Protein AF-A0A7V0LQP1-F1 (afdb_monomer_lite)

Radius of gyration: 12.6 Å; chains: 1; bounding box: 30×29×33 Å

Sequence (104 aa):
MLALDAMGGDHAPRETVA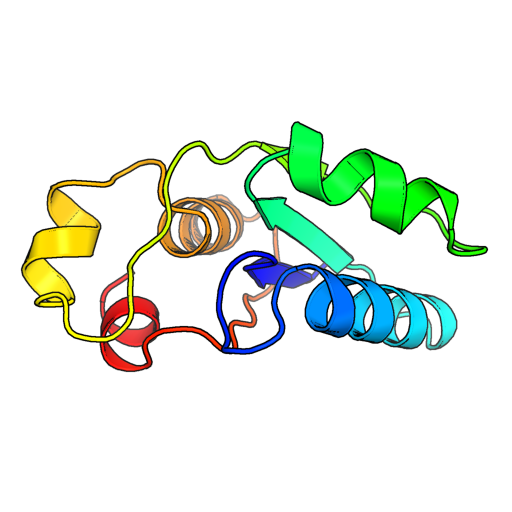GAAEAVRRGIDVVLVGDRRRLEPLCDDVDVDLPIVDAGDVVEMGEDPARSIREKPDASISVAARLVRSGEADGLVSAGSTGAALAA

Secondary structure (DSSP, 8-state):
-EEEESS-STTTTHHHHHHHHHHHHTT--EEEEE-HHHHHHHHTTSSS---EEE--B---TTS-HHHHHHH-TTBHHHHHHHHHHHTS-SEEE-SS-HHHHHH-

Foldseek 3Di:
DEEEACAADPPGNQVVLVVQLVCVVVVHQYEYFEACVRVVVNCVVGPDDHHYDYADAADADPDPQLVCVVVRCRHSLNVSVVCCVVVVHVYYDHNHDPSNNVND

pLDDT: mean 94.73, std 4.54, range [78.88, 98.62]

Structure (mmCIF, N/CA/C/O backbone):
data_AF-A0A7V0LQP1-F1
#
_entry.id   AF-A0A7V0LQP1-F1
#
loop_
_atom_site.group_PDB
_atom_site.id
_atom_site.type_symbol
_atom_site.label_atom_id
_atom_site.label_alt_id
_atom_site.label_comp_id
_atom_site.label_asym_id
_atom_site.label_entity_id
_atom_site.label_seq_id
_atom_site.pdbx_PDB_ins_code
_atom_site.Cartn_x
_atom_site.Cartn_y
_atom_site.Cartn_z
_atom_site.occupancy
_atom_site.B_iso_or_equiv
_atom_site.auth_seq_id
_atom_site.auth_comp_id
_atom_site.auth_asym_id
_atom_site.auth_atom_id
_atom_site.pdbx_PDB_model_num
ATOM 1 N N . MET A 1 1 ? -12.742 -5.706 1.434 1.00 94.75 1 MET A N 1
ATOM 2 C CA . MET A 1 1 ? -11.720 -4.911 0.722 1.00 94.75 1 MET A CA 1
ATOM 3 C C . MET A 1 1 ? -10.500 -4.694 1.607 1.00 94.75 1 MET A C 1
ATOM 5 O O . MET A 1 1 ? -10.653 -4.325 2.766 1.00 94.75 1 MET A O 1
ATOM 9 N N . LEU A 1 2 ? -9.295 -4.917 1.079 1.00 98.31 2 LEU A N 1
ATOM 10 C CA . LEU A 1 2 ? -8.022 -4.672 1.766 1.00 98.31 2 LEU A CA 1
ATOM 11 C C . LEU A 1 2 ? -7.362 -3.386 1.255 1.00 98.31 2 LEU A C 1
ATOM 13 O O . LEU A 1 2 ? -7.282 -3.177 0.046 1.00 98.31 2 LEU A O 1
ATOM 17 N N . ALA A 1 3 ? -6.850 -2.557 2.165 1.00 98.44 3 ALA A N 1
ATOM 18 C CA . ALA A 1 3 ? -6.036 -1.393 1.829 1.00 98.44 3 ALA A CA 1
ATOM 19 C C . ALA A 1 3 ? -4.565 -1.801 1.678 1.00 98.44 3 ALA A C 1
ATOM 21 O O . ALA A 1 3 ? -3.927 -2.241 2.634 1.00 98.44 3 ALA A O 1
ATOM 22 N N . LEU A 1 4 ? -4.010 -1.659 0.479 1.00 98.44 4 LEU A N 1
ATOM 23 C CA . LEU A 1 4 ? -2.602 -1.927 0.215 1.00 98.44 4 LEU A CA 1
ATOM 24 C C . LEU A 1 4 ? -1.829 -0.610 0.206 1.00 98.44 4 LEU A C 1
ATOM 26 O O . LEU A 1 4 ? -2.060 0.236 -0.656 1.00 98.44 4 LEU A O 1
ATOM 30 N N . ASP A 1 5 ? -0.877 -0.460 1.125 1.00 97.81 5 ASP A N 1
ATOM 31 C CA . ASP A 1 5 ? 0.161 0.564 1.010 1.00 97.81 5 ASP A CA 1
ATOM 32 C C . ASP A 1 5 ? 1.013 0.249 -0.225 1.00 97.81 5 ASP A C 1
ATOM 34 O O . ASP A 1 5 ? 1.877 -0.631 -0.207 1.00 97.81 5 ASP A O 1
ATOM 38 N N . ALA A 1 6 ? 0.725 0.949 -1.320 1.00 97.81 6 ALA A N 1
ATOM 39 C CA . ALA A 1 6 ? 1.326 0.676 -2.613 1.00 97.81 6 ALA A CA 1
ATOM 40 C C . ALA A 1 6 ? 2.723 1.293 -2.743 1.00 97.81 6 ALA A C 1
ATOM 42 O O . ALA A 1 6 ? 3.445 0.940 -3.672 1.00 97.81 6 ALA A O 1
ATOM 43 N N . MET A 1 7 ? 3.112 2.185 -1.828 1.00 96.19 7 MET A N 1
ATOM 44 C CA . MET A 1 7 ? 4.384 2.911 -1.880 1.00 96.19 7 MET A CA 1
ATOM 45 C C . MET A 1 7 ? 5.467 2.276 -1.006 1.00 96.19 7 MET A C 1
ATOM 47 O O . MET A 1 7 ? 6.647 2.563 -1.202 1.00 96.19 7 MET A O 1
ATOM 51 N N . GLY A 1 8 ? 5.079 1.428 -0.052 1.00 91.69 8 GLY A N 1
ATOM 52 C CA . GLY A 1 8 ? 5.992 0.728 0.841 1.00 91.69 8 GLY A CA 1
ATOM 53 C C . GLY A 1 8 ? 6.689 -0.469 0.187 1.00 91.69 8 GLY A C 1
ATOM 54 O O . GLY A 1 8 ? 6.037 -1.357 -0.362 1.00 91.69 8 GLY A O 1
ATOM 55 N N . GLY A 1 9 ? 8.015 -0.527 0.322 1.00 90.62 9 GLY A N 1
ATOM 56 C CA . GLY A 1 9 ? 8.860 -1.659 -0.075 1.00 90.62 9 GLY A CA 1
ATOM 57 C C . GLY A 1 9 ? 9.881 -1.310 -1.161 1.00 90.62 9 GLY A C 1
ATOM 58 O O . GLY A 1 9 ? 9.687 -0.388 -1.947 1.00 90.62 9 GLY A O 1
ATOM 59 N N . ASP A 1 10 ? 10.971 -2.077 -1.234 1.00 90.94 10 ASP A N 1
ATOM 60 C CA . ASP A 1 10 ? 12.142 -1.760 -2.076 1.00 90.94 10 ASP A CA 1
ATOM 61 C C . ASP A 1 10 ? 11.837 -1.677 -3.585 1.00 90.94 10 ASP A C 1
ATOM 63 O O . ASP A 1 10 ? 12.528 -0.986 -4.331 1.00 90.94 10 ASP A O 1
ATOM 67 N N . HIS A 1 11 ? 10.799 -2.384 -4.038 1.00 93.69 11 HIS A N 1
ATOM 68 C CA . HIS A 1 11 ? 10.382 -2.456 -5.445 1.00 93.69 11 HIS A CA 1
ATOM 69 C C . HIS A 1 11 ? 9.005 -1.815 -5.692 1.00 93.69 11 HIS A C 1
ATOM 71 O O . HIS A 1 11 ? 8.376 -2.029 -6.736 1.00 93.69 11 HIS A O 1
ATOM 77 N N . ALA A 1 12 ? 8.514 -1.041 -4.725 1.00 93.75 12 ALA A N 1
ATOM 78 C CA . ALA A 1 12 ? 7.274 -0.300 -4.858 1.00 93.75 12 ALA A CA 1
ATOM 79 C C . ALA A 1 12 ? 7.427 0.880 -5.844 1.00 93.75 12 ALA A C 1
ATOM 81 O O . ALA A 1 12 ? 8.504 1.471 -5.969 1.00 93.75 12 ALA A O 1
ATOM 82 N N . PRO A 1 13 ? 6.358 1.278 -6.555 1.00 96.31 13 PRO A N 1
ATOM 83 C CA . PRO A 1 13 ? 5.016 0.697 -6.528 1.00 96.31 13 PRO A CA 1
ATOM 84 C C . PRO A 1 13 ? 4.786 -0.444 -7.533 1.00 96.31 13 PRO A C 1
ATOM 86 O O . PRO A 1 13 ? 3.686 -0.977 -7.627 1.00 96.31 13 PRO A O 1
ATOM 89 N N . ARG A 1 14 ? 5.795 -0.837 -8.318 1.00 97.25 14 ARG A N 1
ATOM 90 C CA . ARG A 1 14 ? 5.605 -1.819 -9.397 1.00 97.25 14 ARG A CA 1
ATOM 91 C C . ARG A 1 14 ? 5.184 -3.192 -8.869 1.00 97.25 14 ARG A C 1
ATOM 93 O O . ARG A 1 14 ? 4.190 -3.741 -9.333 1.00 97.25 14 ARG A O 1
ATOM 100 N N . GLU A 1 15 ? 5.925 -3.739 -7.907 1.00 97.25 15 GLU A N 1
ATOM 101 C CA . GLU A 1 15 ? 5.637 -5.084 -7.383 1.00 97.25 15 GLU A CA 1
ATOM 102 C C . GLU A 1 15 ? 4.373 -5.120 -6.516 1.00 97.25 15 GLU A C 1
ATOM 104 O O . GLU A 1 15 ? 3.643 -6.109 -6.514 1.00 97.25 15 GLU A O 1
ATOM 109 N N . THR A 1 16 ? 4.065 -4.027 -5.815 1.00 97.25 16 THR A N 1
ATOM 110 C CA . THR A 1 16 ? 2.831 -3.907 -5.027 1.00 97.25 16 THR A CA 1
ATOM 111 C C . THR A 1 16 ? 1.599 -3.866 -5.935 1.00 97.25 16 THR A C 1
ATOM 113 O O . THR A 1 16 ? 0.634 -4.577 -5.660 1.00 97.25 16 THR A O 1
ATOM 116 N N . VAL A 1 17 ? 1.644 -3.138 -7.059 1.00 98.19 17 VAL A N 1
ATOM 117 C CA . VAL A 1 17 ? 0.571 -3.141 -8.075 1.00 98.19 17 VAL A CA 1
ATOM 118 C C . VAL A 1 17 ? 0.410 -4.522 -8.719 1.00 98.19 17 VAL A C 1
ATOM 120 O O . VAL A 1 17 ? -0.708 -5.028 -8.811 1.00 98.19 17 VAL A O 1
ATOM 123 N N . ALA A 1 18 ? 1.508 -5.183 -9.100 1.00 97.88 18 ALA A N 1
ATOM 124 C CA . ALA A 1 18 ? 1.452 -6.534 -9.667 1.00 97.88 18 ALA A CA 1
ATOM 125 C C . ALA A 1 18 ? 0.844 -7.554 -8.682 1.00 97.88 18 ALA A C 1
ATOM 127 O O . ALA A 1 18 ? -0.002 -8.372 -9.059 1.00 97.88 18 ALA A O 1
ATOM 128 N N . GLY A 1 19 ? 1.229 -7.475 -7.405 1.00 97.69 19 GLY A N 1
ATOM 129 C CA . GLY A 1 19 ? 0.658 -8.292 -6.335 1.00 97.69 19 GLY A CA 1
ATOM 130 C C . GLY A 1 19 ? -0.829 -8.015 -6.099 1.00 97.69 19 GLY A C 1
ATOM 131 O O . GLY A 1 19 ? -1.604 -8.957 -5.927 1.00 97.69 19 GLY A O 1
ATOM 132 N N . ALA A 1 20 ? -1.250 -6.747 -6.148 1.00 98.19 20 ALA A N 1
ATOM 133 C CA . ALA A 1 20 ? -2.659 -6.369 -6.055 1.00 98.19 20 ALA A CA 1
ATOM 134 C C . ALA A 1 20 ? -3.481 -6.949 -7.211 1.00 98.19 20 ALA A C 1
ATOM 136 O O . ALA A 1 20 ? -4.538 -7.532 -6.977 1.00 98.19 20 ALA A O 1
ATOM 137 N N . ALA A 1 21 ? -2.968 -6.874 -8.442 1.00 98.38 21 ALA A N 1
ATOM 138 C CA . ALA A 1 21 ? -3.638 -7.439 -9.607 1.00 98.38 21 ALA A CA 1
ATOM 139 C C . ALA A 1 21 ? -3.805 -8.967 -9.502 1.00 98.38 21 ALA A C 1
ATOM 141 O O . ALA A 1 21 ? -4.844 -9.522 -9.858 1.00 98.38 21 ALA A O 1
ATOM 142 N N . GLU A 1 22 ? -2.798 -9.677 -8.983 1.00 98.25 22 GLU A N 1
ATOM 143 C CA . GLU A 1 22 ? -2.905 -11.111 -8.682 1.00 98.25 22 GLU A CA 1
ATOM 144 C C . GLU A 1 22 ? -3.948 -11.402 -7.588 1.00 98.25 22 GLU A C 1
ATOM 146 O O . GLU A 1 22 ? -4.703 -12.367 -7.705 1.00 98.25 22 GLU A O 1
ATOM 151 N N . ALA A 1 23 ? -4.027 -10.574 -6.543 1.00 98.06 23 ALA A N 1
ATOM 152 C CA . ALA A 1 23 ? -5.019 -10.726 -5.479 1.00 98.06 23 ALA A CA 1
ATOM 153 C C . ALA A 1 23 ? -6.454 -10.529 -6.000 1.00 98.06 23 ALA A C 1
ATOM 155 O O . ALA A 1 23 ? -7.323 -11.361 -5.722 1.00 98.06 23 ALA A O 1
ATOM 156 N N . VAL A 1 24 ? -6.683 -9.506 -6.829 1.00 98.12 24 VAL A N 1
ATOM 157 C CA . VAL A 1 24 ? -7.984 -9.252 -7.470 1.00 98.12 24 VAL A CA 1
ATOM 158 C C . VAL A 1 24 ? -8.388 -10.409 -8.382 1.00 98.12 24 VAL A C 1
ATOM 160 O O . VAL A 1 24 ? -9.518 -10.889 -8.295 1.00 98.12 24 VAL A O 1
ATOM 163 N N . ARG A 1 25 ? -7.459 -10.966 -9.173 1.00 97.81 25 ARG A N 1
ATOM 164 C CA . ARG A 1 25 ? -7.724 -12.168 -9.994 1.00 97.81 25 ARG A CA 1
ATOM 165 C C . ARG A 1 25 ? -8.120 -13.398 -9.169 1.00 97.81 25 ARG A C 1
ATOM 167 O O . ARG A 1 25 ? -8.768 -14.303 -9.690 1.00 97.81 25 ARG A O 1
ATOM 174 N N . ARG A 1 26 ? -7.771 -13.432 -7.881 1.00 97.81 26 ARG A N 1
ATOM 175 C CA . ARG A 1 26 ? -8.170 -14.479 -6.925 1.00 97.81 26 ARG A CA 1
ATOM 176 C C . ARG A 1 26 ? -9.452 -14.147 -6.154 1.00 97.81 26 ARG A C 1
ATOM 178 O O . ARG A 1 26 ? -9.823 -14.907 -5.263 1.00 97.81 26 ARG A O 1
ATOM 185 N N . GLY A 1 27 ? -10.131 -13.051 -6.495 1.00 97.38 27 GLY A N 1
ATOM 186 C CA . GLY A 1 27 ? -11.379 -12.620 -5.863 1.00 97.38 27 GLY A CA 1
ATOM 187 C C . GLY A 1 27 ? -11.188 -11.881 -4.538 1.00 97.38 27 GLY A C 1
ATOM 188 O O . GLY A 1 27 ? -12.094 -11.888 -3.709 1.00 97.38 27 GLY A O 1
ATOM 189 N N . ILE A 1 28 ? -10.013 -11.287 -4.306 1.00 97.88 28 ILE A N 1
ATOM 190 C CA . ILE A 1 28 ? -9.752 -10.439 -3.139 1.00 97.88 28 ILE A CA 1
ATOM 191 C C . ILE A 1 28 ? -9.841 -8.979 -3.579 1.00 97.88 28 ILE A C 1
ATOM 193 O O . ILE A 1 28 ? -9.009 -8.520 -4.356 1.00 97.88 28 ILE A O 1
ATOM 197 N N . ASP A 1 29 ? -10.814 -8.242 -3.050 1.00 97.50 29 ASP A N 1
ATOM 198 C CA . ASP A 1 29 ? -10.947 -6.809 -3.324 1.00 97.50 29 ASP A CA 1
ATOM 199 C C . ASP A 1 29 ? -9.797 -6.027 -2.679 1.00 97.50 29 ASP A C 1
ATOM 201 O O . ASP A 1 29 ? -9.605 -6.094 -1.458 1.00 97.50 29 ASP A O 1
ATOM 205 N N . VAL A 1 30 ? -9.068 -5.250 -3.480 1.00 98.38 30 VAL A N 1
ATOM 206 C CA . VAL A 1 30 ? -7.921 -4.441 -3.045 1.00 98.38 30 VAL A CA 1
ATOM 207 C C . VAL A 1 30 ? -8.114 -2.989 -3.471 1.00 98.38 30 VAL A C 1
ATOM 209 O O . VAL A 1 30 ? -8.544 -2.721 -4.587 1.00 98.38 30 VAL A O 1
ATOM 212 N N . VAL A 1 31 ? -7.747 -2.056 -2.593 1.00 98.56 31 VAL A N 1
ATOM 213 C CA . VAL A 1 31 ? -7.571 -0.636 -2.916 1.00 98.56 31 VAL A CA 1
ATOM 214 C C . VAL A 1 31 ? -6.113 -0.245 -2.707 1.00 98.56 31 VAL A C 1
ATOM 216 O O . VAL A 1 31 ? -5.518 -0.565 -1.677 1.00 98.56 31 VAL A O 1
ATOM 219 N N . LEU A 1 32 ? -5.527 0.423 -3.696 1.00 98.62 32 LEU A N 1
ATOM 220 C CA . LEU A 1 32 ? -4.162 0.931 -3.630 1.00 98.62 32 LEU A CA 1
ATOM 221 C C . LEU A 1 32 ? -4.149 2.276 -2.913 1.00 98.62 32 LEU A C 1
ATOM 223 O O . LEU A 1 32 ? -4.949 3.155 -3.229 1.00 98.62 32 LEU A O 1
ATOM 227 N N . VAL A 1 33 ? -3.215 2.457 -1.988 1.00 98.56 33 VAL A N 1
ATOM 228 C CA . VAL A 1 33 ? -3.010 3.722 -1.281 1.00 98.56 33 VAL A CA 1
ATOM 229 C C . VAL A 1 33 ? -1.619 4.251 -1.598 1.00 98.56 33 VAL A C 1
ATOM 231 O O . VAL A 1 33 ? -0.622 3.584 -1.310 1.00 98.56 33 VAL A O 1
ATOM 234 N N . GLY A 1 34 ? -1.536 5.435 -2.201 1.00 98.06 34 GLY A N 1
ATOM 235 C CA . GLY A 1 34 ? -0.259 6.013 -2.618 1.00 98.06 34 GLY A CA 1
ATOM 236 C C . GLY A 1 34 ? -0.387 7.152 -3.620 1.00 98.06 34 GLY A C 1
ATOM 237 O O . GLY A 1 34 ? -1.490 7.581 -3.945 1.00 98.06 34 GLY A O 1
ATOM 238 N N . ASP A 1 35 ? 0.756 7.614 -4.129 1.00 97.56 35 ASP A N 1
ATOM 239 C CA . ASP A 1 35 ? 0.827 8.691 -5.122 1.00 97.56 35 ASP A CA 1
ATOM 240 C C . ASP A 1 35 ? 0.141 8.257 -6.420 1.00 97.56 35 ASP A C 1
ATOM 242 O O . ASP A 1 35 ? 0.676 7.455 -7.199 1.00 97.56 35 ASP A O 1
ATOM 246 N N . ARG A 1 36 ? -1.037 8.830 -6.677 1.00 97.12 36 ARG A N 1
ATOM 247 C CA . ARG A 1 36 ? -1.860 8.528 -7.849 1.00 97.12 36 ARG A CA 1
ATOM 248 C C . ARG A 1 36 ? -1.087 8.638 -9.159 1.00 97.12 36 ARG A C 1
ATOM 250 O O . ARG A 1 36 ? -1.254 7.789 -10.028 1.00 97.12 36 ARG A O 1
ATOM 257 N N . ARG A 1 37 ? -0.190 9.618 -9.297 1.00 96.88 37 ARG A N 1
ATOM 258 C CA . ARG A 1 37 ? 0.565 9.844 -10.543 1.00 96.88 37 ARG A CA 1
ATOM 259 C C . ARG A 1 37 ? 1.559 8.726 -10.829 1.00 96.88 37 ARG A C 1
ATOM 261 O O . ARG A 1 37 ? 1.907 8.497 -11.984 1.00 96.88 37 ARG A O 1
ATOM 268 N N . ARG A 1 38 ? 2.047 8.056 -9.782 1.00 97.00 38 ARG A N 1
ATOM 269 C CA . ARG A 1 38 ? 2.947 6.900 -9.895 1.00 97.00 38 ARG A CA 1
ATOM 270 C C . ARG A 1 38 ? 2.180 5.594 -10.082 1.00 97.00 38 ARG A C 1
ATOM 272 O O . ARG A 1 38 ? 2.731 4.670 -10.671 1.00 97.00 38 ARG A O 1
ATOM 279 N N . LEU A 1 39 ? 0.949 5.519 -9.577 1.00 97.94 39 LEU A N 1
ATOM 280 C CA . LEU A 1 39 ? 0.116 4.318 -9.616 1.00 97.94 39 LEU A CA 1
ATOM 281 C C . LEU A 1 39 ? -0.693 4.184 -10.907 1.00 97.94 39 LEU A C 1
ATOM 283 O O . LEU A 1 39 ? -0.740 3.086 -11.452 1.00 97.94 39 LEU A O 1
ATOM 287 N N . GLU A 1 40 ? -1.284 5.268 -11.416 1.00 97.38 40 GLU A N 1
ATOM 288 C CA . GLU A 1 40 ? -2.150 5.241 -12.608 1.00 97.3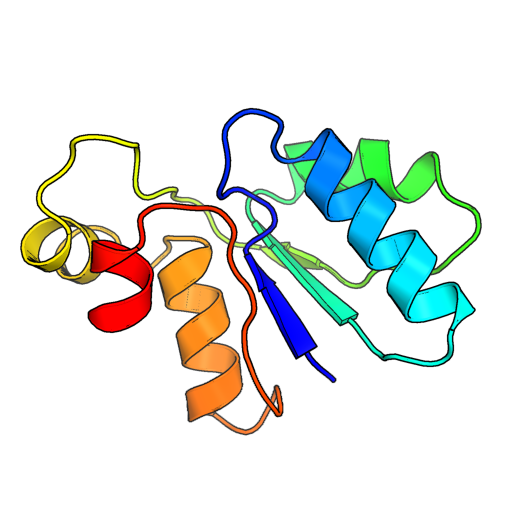8 40 GLU A CA 1
ATOM 289 C C . GLU A 1 40 ? -1.495 4.539 -13.812 1.00 97.38 40 GLU A C 1
ATOM 291 O O . GLU A 1 40 ? -2.079 3.571 -14.295 1.00 97.38 40 GLU A O 1
ATOM 296 N N . PRO A 1 41 ? -0.253 4.876 -14.227 1.00 97.88 41 PRO A N 1
ATOM 297 C CA . PRO A 1 4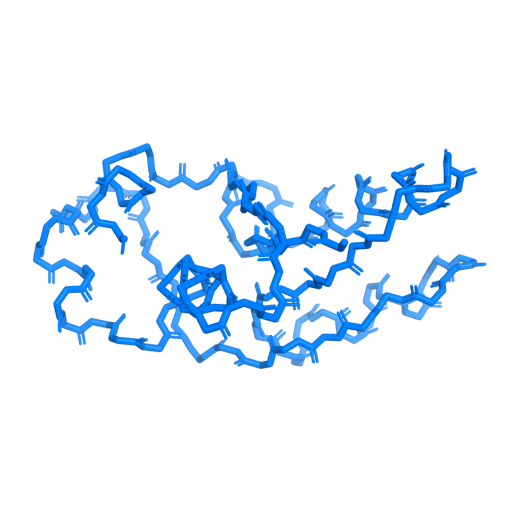1 ? 0.370 4.214 -15.376 1.00 97.88 41 PRO A CA 1
ATOM 298 C C . PRO A 1 41 ? 0.592 2.709 -15.177 1.00 97.88 41 PRO A C 1
ATOM 300 O O . PRO A 1 41 ? 0.605 1.956 -16.140 1.00 97.88 41 PRO A O 1
ATOM 303 N N . LEU A 1 42 ? 0.793 2.265 -13.931 1.00 97.81 42 LEU A N 1
ATOM 304 C CA . LEU A 1 42 ? 0.993 0.849 -13.611 1.00 97.81 42 LEU A CA 1
ATOM 305 C C . LEU A 1 42 ? -0.330 0.082 -13.556 1.00 97.81 42 LEU A C 1
ATOM 307 O O . LEU A 1 42 ? -0.345 -1.122 -13.798 1.00 97.81 42 LEU A O 1
ATOM 311 N N . CYS A 1 43 ? -1.422 0.766 -13.211 1.00 97.12 43 CYS A N 1
ATOM 312 C CA . CYS A 1 43 ? -2.762 0.189 -13.230 1.00 97.12 43 CYS A CA 1
ATOM 313 C C . CYS A 1 43 ? -3.263 0.020 -14.670 1.00 97.12 43 CYS A C 1
ATOM 315 O O . CYS A 1 43 ? -3.914 -0.974 -14.966 1.00 97.12 43 CYS A O 1
ATOM 317 N N . ASP A 1 44 ? -2.894 0.931 -15.574 1.00 96.31 44 ASP A N 1
ATOM 318 C CA . ASP A 1 44 ? -3.207 0.817 -17.006 1.00 96.31 44 ASP A CA 1
ATOM 319 C C . ASP A 1 44 ? -2.507 -0.385 -17.678 1.00 96.31 44 ASP A C 1
ATOM 321 O O . ASP A 1 44 ? -2.977 -0.894 -18.697 1.00 96.31 44 ASP A O 1
ATOM 325 N N . ASP A 1 45 ? -1.393 -0.855 -17.105 1.00 96.00 45 ASP A N 1
ATOM 326 C CA . ASP A 1 45 ? -0.613 -1.998 -17.599 1.00 96.00 45 ASP A CA 1
ATOM 327 C C . ASP A 1 45 ? -1.170 -3.368 -17.143 1.00 96.00 45 ASP A C 1
ATOM 329 O O . ASP A 1 45 ? -0.647 -4.410 -17.555 1.00 96.00 45 ASP A O 1
ATOM 333 N N . VAL A 1 46 ? -2.208 -3.403 -16.296 1.00 95.88 46 VAL A N 1
ATOM 334 C CA . VAL A 1 46 ? -2.842 -4.646 -15.818 1.00 95.88 46 VAL A CA 1
ATOM 335 C C . VAL A 1 46 ? -4.272 -4.800 -16.340 1.00 95.88 46 VAL A C 1
ATOM 337 O O . VAL A 1 46 ? -4.936 -3.846 -16.722 1.00 95.88 46 VAL A O 1
ATOM 340 N N . ASP A 1 47 ? -4.766 -6.036 -16.368 1.00 95.38 47 ASP A N 1
ATOM 341 C CA . ASP A 1 47 ? -6.068 -6.412 -16.931 1.00 95.38 47 ASP A CA 1
ATOM 342 C C . ASP A 1 47 ? -7.217 -6.406 -15.905 1.00 95.38 47 ASP A C 1
ATOM 344 O O . ASP A 1 47 ? -8.257 -7.031 -16.126 1.00 95.38 47 ASP A O 1
ATOM 348 N N . VAL A 1 48 ? -7.037 -5.717 -14.774 1.00 97.25 48 VAL A N 1
ATOM 349 C CA . VAL A 1 48 ? -8.011 -5.641 -13.677 1.00 97.25 48 VAL A CA 1
ATOM 350 C C . VAL A 1 48 ? -8.139 -4.225 -13.129 1.00 97.25 48 VAL A C 1
ATOM 352 O O . VAL A 1 48 ? -7.174 -3.465 -13.114 1.00 97.25 48 VAL A O 1
ATOM 355 N N . ASP A 1 49 ? -9.322 -3.897 -12.611 1.00 96.56 49 ASP A N 1
ATOM 356 C CA . ASP A 1 49 ? -9.570 -2.604 -11.980 1.00 96.56 49 ASP A CA 1
ATOM 357 C C . ASP A 1 49 ? -8.917 -2.536 -10.595 1.00 96.56 49 ASP A C 1
ATOM 359 O O . ASP A 1 49 ? -9.219 -3.330 -9.700 1.00 96.56 49 ASP A O 1
ATOM 363 N N . LEU A 1 50 ? -8.044 -1.546 -10.407 1.00 97.94 50 LEU A N 1
ATOM 364 C CA . LEU A 1 50 ? -7.396 -1.250 -9.133 1.00 97.94 50 LEU A CA 1
ATOM 365 C C . LEU A 1 50 ? -7.780 0.165 -8.679 1.00 97.94 50 LEU A C 1
ATOM 367 O O . LEU A 1 50 ? -7.217 1.142 -9.177 1.00 97.94 50 LEU A O 1
ATOM 371 N N . PRO A 1 51 ? -8.740 0.321 -7.748 1.00 97.94 51 PRO A N 1
ATOM 372 C CA . PRO A 1 51 ? -9.080 1.633 -7.221 1.00 97.94 51 PRO A CA 1
ATOM 373 C C . PRO A 1 51 ? -7.890 2.230 -6.462 1.00 97.94 51 PRO A C 1
ATOM 375 O O . PRO A 1 51 ? -7.183 1.532 -5.734 1.00 97.94 51 PRO A O 1
ATOM 378 N N . ILE A 1 52 ? -7.693 3.540 -6.618 1.00 98.50 52 ILE A N 1
ATOM 379 C CA . ILE A 1 52 ? -6.598 4.292 -5.995 1.00 98.50 52 ILE A CA 1
ATOM 380 C C . ILE A 1 52 ? -7.175 5.312 -5.013 1.00 98.50 52 ILE A C 1
ATOM 382 O O . ILE A 1 52 ? -8.002 6.147 -5.395 1.00 98.50 52 ILE A O 1
ATOM 386 N N . VAL A 1 53 ? -6.676 5.293 -3.779 1.00 98.38 53 VAL A N 1
ATOM 387 C CA . VAL A 1 53 ? -6.786 6.377 -2.799 1.00 98.38 53 VAL A CA 1
ATOM 388 C C . VAL A 1 53 ? -5.463 7.134 -2.800 1.00 98.38 53 VAL A C 1
ATOM 390 O O . VAL A 1 53 ? -4.403 6.554 -2.572 1.00 98.38 53 VAL A O 1
ATOM 393 N N . ASP A 1 54 ? -5.536 8.427 -3.104 1.00 97.88 54 ASP A N 1
ATOM 394 C CA . ASP A 1 54 ? -4.348 9.272 -3.205 1.00 97.88 54 ASP A CA 1
ATOM 395 C C . ASP A 1 54 ? -3.741 9.508 -1.815 1.00 97.88 54 ASP A C 1
ATOM 397 O O . ASP A 1 54 ? -4.472 9.733 -0.848 1.00 97.88 54 ASP A O 1
ATOM 401 N N . ALA A 1 55 ? -2.417 9.438 -1.728 1.00 96.62 55 ALA A N 1
ATOM 402 C CA . ALA A 1 55 ? -1.646 9.745 -0.529 1.00 96.62 55 ALA A CA 1
ATOM 403 C C . ALA A 1 55 ? -0.334 10.419 -0.946 1.00 96.62 55 ALA A C 1
ATOM 405 O O . ALA A 1 55 ? 0.410 9.878 -1.769 1.00 96.62 55 ALA A O 1
ATOM 406 N N . GLY A 1 56 ? -0.069 11.610 -0.409 1.00 86.50 56 GLY A N 1
ATOM 407 C CA . GLY A 1 56 ? 1.014 12.481 -0.863 1.00 86.50 56 GLY A CA 1
ATOM 408 C C . GLY A 1 56 ? 2.396 12.167 -0.291 1.00 86.50 56 GLY A C 1
ATOM 409 O O . GLY A 1 56 ? 3.388 12.632 -0.849 1.00 86.50 56 GLY A O 1
ATOM 410 N N . ASP A 1 57 ? 2.480 11.381 0.787 1.00 91.62 57 ASP A N 1
ATOM 411 C CA . ASP A 1 57 ? 3.736 11.097 1.486 1.00 91.62 57 ASP A CA 1
ATOM 412 C C . ASP A 1 57 ? 4.067 9.594 1.556 1.00 91.62 57 ASP A C 1
ATOM 414 O O . ASP A 1 57 ? 3.218 8.712 1.404 1.00 91.62 57 ASP A O 1
ATOM 418 N N . VAL A 1 58 ? 5.332 9.296 1.863 1.00 92.94 58 VAL A N 1
ATOM 419 C CA . VAL A 1 58 ? 5.835 7.943 2.149 1.00 92.94 58 VAL A CA 1
ATOM 420 C C . VAL A 1 58 ? 6.713 7.996 3.403 1.00 92.94 58 VAL A C 1
ATOM 422 O O . VAL A 1 58 ? 7.428 8.977 3.638 1.00 92.94 58 VAL A O 1
ATOM 425 N N . VAL A 1 59 ? 6.644 6.960 4.244 1.00 91.19 59 VAL A N 1
ATOM 426 C CA . VAL A 1 59 ? 7.594 6.773 5.352 1.00 91.19 59 VAL A CA 1
ATOM 427 C C . VAL A 1 59 ? 8.782 5.976 4.830 1.00 91.19 59 VAL A C 1
ATOM 429 O O . VAL A 1 59 ? 8.657 4.780 4.569 1.00 91.19 59 VAL A O 1
ATOM 432 N N . GLU A 1 60 ? 9.924 6.642 4.67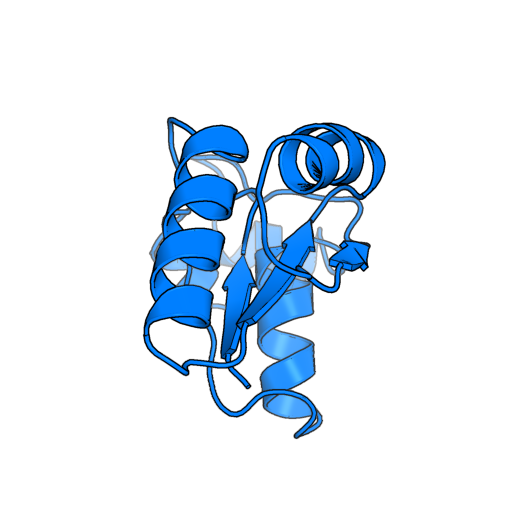2 1.00 88.56 60 GLU A N 1
ATOM 433 C CA . GLU A 1 60 ? 11.121 6.031 4.098 1.00 88.56 60 GLU A CA 1
ATOM 434 C C . GLU A 1 60 ? 11.806 5.056 5.064 1.00 88.56 60 GLU A C 1
ATOM 436 O O . GLU A 1 60 ? 11.708 5.147 6.296 1.00 88.56 60 GLU A O 1
ATOM 441 N N . MET A 1 61 ? 12.562 4.123 4.486 1.00 78.88 61 MET A N 1
ATOM 442 C CA . MET A 1 61 ? 13.382 3.181 5.242 1.00 78.88 61 MET A CA 1
ATOM 443 C C . MET A 1 61 ? 14.497 3.932 5.986 1.00 78.88 61 MET A C 1
ATOM 445 O O . MET A 1 61 ? 15.374 4.539 5.376 1.00 78.88 61 MET A O 1
ATOM 449 N N . GLY A 1 62 ? 14.472 3.876 7.321 1.00 79.69 62 GLY A N 1
ATOM 450 C CA . GLY A 1 62 ? 15.457 4.528 8.196 1.00 79.69 62 GLY A CA 1
ATOM 451 C C . GLY A 1 62 ? 14.951 5.779 8.917 1.00 79.69 62 GLY A C 1
ATOM 452 O O . GLY A 1 62 ? 15.664 6.314 9.767 1.00 79.69 62 GLY A O 1
ATOM 453 N N . GLU A 1 63 ? 13.729 6.229 8.635 1.00 84.75 63 GLU A N 1
ATOM 454 C CA . GLU A 1 63 ? 13.083 7.248 9.459 1.00 84.75 63 GLU A CA 1
ATOM 455 C C . GLU A 1 63 ? 12.651 6.684 10.822 1.00 84.75 63 GLU A C 1
ATOM 457 O O . GLU A 1 63 ? 12.354 5.494 10.949 1.00 84.75 63 GLU A O 1
ATOM 462 N N . ASP A 1 64 ? 12.584 7.545 11.846 1.00 90.44 64 ASP A N 1
ATOM 463 C CA . ASP A 1 64 ? 11.976 7.169 13.125 1.00 90.44 64 ASP A CA 1
ATOM 464 C C . ASP A 1 64 ? 10.469 6.955 12.918 1.00 90.44 64 ASP A C 1
ATOM 466 O O . ASP A 1 64 ? 9.753 7.922 12.640 1.00 90.44 64 ASP A O 1
ATOM 470 N N . PRO A 1 65 ? 9.951 5.725 13.067 1.00 84.94 65 PRO A N 1
ATOM 471 C CA . PRO A 1 65 ? 8.598 5.435 12.617 1.00 84.94 65 PRO A CA 1
ATOM 472 C C . PRO A 1 65 ? 7.521 6.187 13.400 1.00 84.94 65 PRO A C 1
ATOM 474 O O . PRO A 1 65 ? 6.558 6.690 12.823 1.00 84.94 65 PRO A O 1
ATOM 477 N N . ALA A 1 66 ? 7.695 6.311 14.718 1.00 87.69 66 ALA A N 1
ATOM 478 C CA . ALA A 1 66 ? 6.719 6.974 15.575 1.00 87.69 66 ALA A CA 1
ATOM 479 C C . ALA A 1 66 ? 6.653 8.476 15.279 1.00 87.69 66 ALA A C 1
ATOM 481 O O . ALA A 1 66 ? 5.583 9.084 15.348 1.00 87.69 66 ALA A O 1
ATOM 482 N N . ARG A 1 67 ? 7.797 9.090 14.973 1.00 90.94 67 ARG A N 1
ATOM 483 C CA . ARG A 1 67 ? 7.865 10.481 14.541 1.00 90.94 67 ARG A CA 1
ATOM 484 C C . ARG A 1 67 ? 7.258 10.663 13.153 1.00 90.94 67 ARG A C 1
ATOM 486 O O . ARG A 1 67 ? 6.408 11.537 13.006 1.00 90.94 67 ARG A O 1
ATOM 493 N N . SER A 1 68 ? 7.626 9.829 12.183 1.00 90.19 68 SER A N 1
ATOM 494 C CA . SER A 1 68 ? 7.157 9.958 10.801 1.00 90.19 68 SER A CA 1
ATOM 495 C C . SER A 1 68 ? 5.650 9.805 10.670 1.00 90.19 68 SER A C 1
ATOM 497 O O . SER A 1 68 ? 5.037 10.617 9.990 1.00 90.19 68 SER A O 1
ATOM 499 N N . ILE A 1 69 ? 5.019 8.863 11.379 1.00 90.81 69 ILE A N 1
ATOM 500 C CA . ILE A 1 69 ? 3.549 8.730 11.371 1.00 90.81 69 ILE A CA 1
ATOM 501 C C . ILE A 1 69 ? 2.853 9.999 11.896 1.00 90.81 69 ILE A C 1
ATOM 503 O O . ILE A 1 69 ? 1.792 10.379 11.400 1.00 90.81 69 ILE A O 1
ATOM 507 N N . ARG A 1 70 ? 3.449 10.697 12.875 1.00 89.69 70 ARG A N 1
ATOM 508 C CA . ARG A 1 70 ? 2.901 11.962 13.397 1.00 89.69 70 ARG A CA 1
ATOM 509 C C . ARG A 1 70 ? 3.129 13.144 12.458 1.00 89.69 70 ARG A C 1
ATOM 511 O O . ARG A 1 70 ? 2.258 14.001 12.355 1.00 89.69 70 ARG A O 1
ATOM 518 N N . GLU A 1 71 ? 4.301 13.220 11.835 1.00 92.81 71 GLU A N 1
ATOM 519 C CA . GLU A 1 71 ? 4.692 14.344 10.974 1.00 92.81 71 GLU A CA 1
ATOM 520 C C . GLU A 1 71 ? 4.141 14.220 9.547 1.00 92.81 71 GLU A C 1
ATOM 522 O O . GLU A 1 71 ? 3.912 15.240 8.903 1.00 92.81 71 GLU A O 1
ATOM 527 N N . LYS A 1 72 ? 3.875 12.993 9.082 1.00 92.44 72 LYS A N 1
ATOM 528 C CA . LYS A 1 72 ? 3.351 12.667 7.749 1.00 92.44 72 LYS A CA 1
ATOM 529 C C . LYS A 1 72 ? 1.968 12.020 7.865 1.00 92.44 72 LYS A C 1
ATOM 531 O O . LYS A 1 72 ? 1.804 10.813 7.644 1.00 92.44 72 LYS A O 1
ATOM 536 N N . PRO A 1 73 ? 0.935 12.802 8.226 1.00 92.31 73 PRO A N 1
ATOM 537 C CA . PRO A 1 73 ? -0.422 12.288 8.295 1.00 92.31 73 PRO A CA 1
ATOM 538 C C . PRO A 1 73 ? -0.905 11.784 6.929 1.00 92.31 73 PRO A C 1
ATOM 540 O O . PRO A 1 73 ? -1.818 10.969 6.902 1.00 92.31 73 PRO A O 1
ATOM 543 N N . ASP A 1 74 ? -0.335 12.249 5.823 1.00 95.25 74 ASP A N 1
ATOM 544 C CA . ASP A 1 74 ? -0.731 11.837 4.476 1.00 95.25 74 ASP A CA 1
ATOM 545 C C . ASP A 1 74 ? 0.163 10.737 3.888 1.00 95.25 74 ASP A C 1
ATOM 547 O O . ASP A 1 74 ? 0.154 10.493 2.685 1.00 95.25 74 ASP A O 1
ATOM 551 N N . ALA A 1 75 ? 0.949 10.055 4.733 1.00 96.50 75 ALA A N 1
ATOM 552 C CA . ALA A 1 75 ? 1.736 8.920 4.275 1.00 96.50 75 ALA A CA 1
ATOM 553 C C . ALA A 1 75 ? 0.826 7.778 3.812 1.00 96.50 75 ALA A C 1
ATOM 555 O O . ALA A 1 75 ? -0.180 7.500 4.466 1.00 96.50 75 ALA A O 1
ATOM 556 N N . SER A 1 76 ? 1.205 7.067 2.750 1.00 97.19 76 SER A N 1
ATOM 557 C CA . SER A 1 76 ? 0.440 5.931 2.213 1.00 97.19 76 SER A CA 1
ATOM 558 C C . SER A 1 76 ? 0.012 4.926 3.291 1.00 97.19 76 SER A C 1
ATOM 560 O O . SER A 1 76 ? -1.158 4.553 3.366 1.00 97.19 76 SER A O 1
ATOM 562 N N . ILE A 1 77 ? 0.923 4.564 4.201 1.00 96.56 77 ILE A N 1
ATOM 563 C CA . ILE A 1 77 ? 0.632 3.688 5.344 1.00 96.56 77 I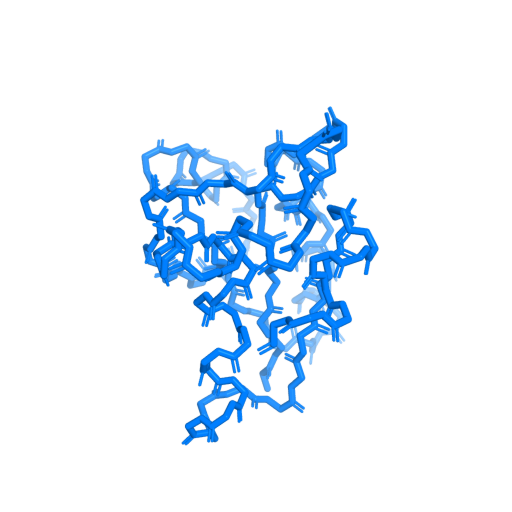LE A CA 1
ATOM 564 C C . ILE A 1 77 ? -0.364 4.308 6.341 1.00 96.56 77 ILE A C 1
ATOM 566 O O . ILE A 1 77 ? -1.264 3.623 6.825 1.00 96.56 77 ILE A O 1
ATOM 570 N N . SER A 1 78 ? -0.259 5.613 6.607 1.00 96.62 78 SER A N 1
ATOM 571 C CA . SER A 1 78 ? -1.168 6.354 7.491 1.00 96.62 78 SER A CA 1
ATOM 572 C C . SER A 1 78 ? -2.574 6.442 6.895 1.00 96.62 78 SER A C 1
ATOM 574 O O . SER A 1 78 ? -3.570 6.292 7.605 1.00 96.62 78 SER A O 1
ATOM 576 N N . VAL A 1 79 ? -2.675 6.677 5.586 1.00 97.88 79 VAL A N 1
ATOM 577 C CA . VAL A 1 79 ? -3.951 6.723 4.866 1.00 97.88 79 VAL A CA 1
ATOM 578 C C . VAL A 1 79 ? -4.578 5.327 4.808 1.00 97.88 79 VAL A C 1
ATOM 580 O O . VAL A 1 79 ? -5.762 5.193 5.110 1.00 97.88 79 VAL A O 1
ATOM 583 N N . ALA A 1 80 ? -3.797 4.273 4.552 1.00 97.88 80 ALA A N 1
ATOM 584 C CA . ALA A 1 80 ? -4.284 2.892 4.584 1.00 97.88 80 ALA A CA 1
ATOM 585 C C . ALA A 1 80 ? -4.843 2.508 5.966 1.00 97.88 80 ALA A C 1
ATOM 587 O O . ALA A 1 80 ? -5.944 1.963 6.062 1.00 97.88 80 ALA A O 1
ATOM 588 N N . ALA A 1 81 ? -4.140 2.862 7.048 1.00 97.12 81 ALA A N 1
ATOM 589 C CA . ALA A 1 81 ? -4.618 2.646 8.413 1.00 97.12 81 ALA A CA 1
ATOM 590 C C . ALA A 1 81 ? -5.914 3.419 8.714 1.00 97.12 81 ALA A C 1
ATOM 592 O O . ALA A 1 81 ? -6.811 2.902 9.386 1.00 97.12 81 ALA A O 1
ATOM 593 N N . ARG A 1 82 ? -6.071 4.636 8.172 1.00 97.25 82 ARG A N 1
ATOM 594 C CA . ARG A 1 82 ? -7.319 5.404 8.310 1.00 97.25 82 ARG A CA 1
ATOM 595 C C . ARG A 1 82 ? -8.508 4.735 7.643 1.00 97.25 82 ARG A C 1
ATOM 597 O O . ARG A 1 82 ? -9.565 4.747 8.262 1.00 97.25 82 ARG A O 1
ATOM 604 N N . LEU A 1 83 ? -8.337 4.154 6.454 1.00 98.19 83 LEU A N 1
ATOM 605 C CA . LEU A 1 83 ? -9.413 3.428 5.767 1.00 98.19 83 LEU A CA 1
ATOM 606 C C . LEU A 1 83 ? -9.909 2.248 6.608 1.00 98.19 83 LEU A C 1
ATOM 608 O O . LEU A 1 83 ? -11.110 2.011 6.710 1.00 98.19 83 LEU A O 1
ATOM 612 N N . VAL A 1 84 ? -8.996 1.537 7.276 1.00 98.12 84 VAL A N 1
ATOM 613 C CA . VAL A 1 84 ? -9.380 0.471 8.213 1.00 98.12 84 VAL A CA 1
ATOM 614 C C . VAL A 1 84 ? -10.111 1.050 9.422 1.00 98.12 84 VAL A C 1
ATOM 616 O O . VAL A 1 84 ? -11.172 0.569 9.814 1.00 98.12 84 VAL A O 1
ATOM 619 N N . ARG A 1 85 ? -9.585 2.135 10.000 1.00 97.12 85 ARG A N 1
ATOM 620 C CA . ARG A 1 85 ? -10.190 2.799 11.162 1.00 97.12 85 ARG A CA 1
ATOM 621 C C . ARG A 1 85 ? -11.586 3.367 10.876 1.00 97.12 85 ARG A C 1
ATOM 623 O O . ARG A 1 85 ? -12.410 3.385 11.789 1.00 97.12 85 ARG A O 1
ATOM 630 N N . SER A 1 86 ? -11.850 3.860 9.666 1.00 97.50 86 SER A N 1
ATOM 631 C CA . SER A 1 86 ? -13.160 4.385 9.253 1.00 97.50 86 SER A CA 1
ATOM 632 C C . SER A 1 86 ? -14.154 3.291 8.851 1.00 97.50 86 SER A C 1
ATOM 634 O O . SER A 1 86 ? -15.337 3.588 8.691 1.00 97.50 86 SER A O 1
ATOM 636 N N . GLY A 1 87 ? -13.707 2.035 8.739 1.00 9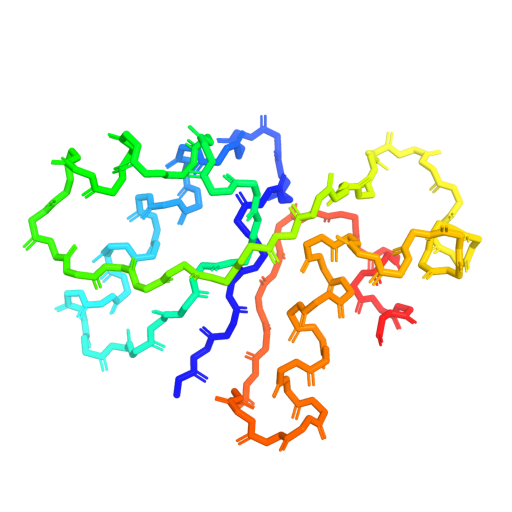7.56 87 GLY A N 1
ATOM 637 C CA . GLY A 1 87 ? -14.521 0.913 8.271 1.00 97.56 87 GLY A CA 1
ATOM 638 C C . GLY A 1 87 ? -14.687 0.864 6.750 1.00 97.56 87 GLY A C 1
ATOM 639 O O . GLY A 1 87 ? -15.543 0.136 6.257 1.00 97.56 87 GLY A O 1
ATOM 640 N N . GLU A 1 88 ? -13.890 1.632 6.007 1.00 97.81 88 GLU A N 1
ATOM 641 C CA . GLU A 1 88 ? -13.844 1.596 4.542 1.00 97.81 88 GLU A CA 1
ATOM 642 C C . GLU A 1 88 ? -13.004 0.417 4.025 1.00 97.81 88 GLU A C 1
ATOM 644 O O . GLU A 1 88 ? -13.218 -0.038 2.906 1.00 97.81 88 GLU A O 1
ATOM 649 N N . ALA A 1 89 ? -12.083 -0.113 4.836 1.00 98.12 89 ALA A N 1
ATOM 650 C CA . ALA A 1 89 ? -11.327 -1.333 4.556 1.00 98.12 89 ALA A CA 1
ATOM 651 C C . ALA A 1 89 ? -11.372 -2.310 5.743 1.00 98.12 89 ALA A C 1
ATOM 653 O O . ALA A 1 89 ? -11.418 -1.905 6.901 1.00 98.12 89 ALA A O 1
ATOM 654 N N . ASP A 1 90 ? -11.302 -3.610 5.457 1.00 98.12 90 ASP A N 1
ATOM 655 C CA . ASP A 1 90 ? -11.343 -4.672 6.475 1.00 98.12 90 ASP A CA 1
ATOM 656 C C . ASP A 1 90 ? -9.966 -4.943 7.102 1.00 98.12 90 ASP A C 1
ATOM 658 O O . ASP A 1 90 ? -9.848 -5.554 8.164 1.00 98.12 90 ASP A O 1
ATOM 662 N N . GLY A 1 91 ? -8.905 -4.511 6.425 1.00 97.38 91 GLY A N 1
ATOM 663 C CA . GLY A 1 91 ? -7.528 -4.699 6.851 1.00 97.38 91 GLY A CA 1
ATOM 664 C C . GLY A 1 91 ? -6.559 -3.953 5.946 1.00 97.38 91 GLY A C 1
ATOM 665 O O . GLY A 1 91 ? -6.940 -3.476 4.875 1.00 97.38 91 GLY A O 1
ATOM 666 N N . LEU A 1 92 ? -5.305 -3.863 6.389 1.00 97.25 92 LEU A N 1
ATOM 667 C CA . LEU A 1 92 ? -4.225 -3.228 5.641 1.00 97.25 92 LEU A CA 1
ATOM 668 C C . LEU A 1 92 ? -3.051 -4.183 5.428 1.00 97.25 92 LEU A C 1
ATOM 670 O O . LEU A 1 92 ? -2.784 -5.051 6.260 1.00 97.25 92 LEU A O 1
ATOM 674 N N . VAL A 1 93 ? -2.338 -3.997 4.321 1.00 97.25 93 VAL A N 1
ATOM 675 C CA . VAL A 1 93 ? -1.112 -4.726 3.977 1.00 97.25 93 VAL A CA 1
ATOM 676 C C . VAL A 1 93 ? -0.041 -3.709 3.587 1.00 97.25 93 VAL A C 1
ATOM 678 O O . VAL A 1 93 ? -0.324 -2.770 2.847 1.00 97.25 93 VAL A O 1
ATOM 681 N N . SER A 1 94 ? 1.188 -3.887 4.072 1.00 95.25 94 SER A N 1
ATOM 682 C CA . SER A 1 94 ? 2.338 -3.061 3.686 1.00 95.25 94 SER A CA 1
ATOM 683 C C . SER A 1 94 ? 3.615 -3.893 3.662 1.00 95.25 94 SER A C 1
ATOM 685 O O . SER A 1 94 ? 3.829 -4.744 4.527 1.00 95.25 94 SER A O 1
ATOM 687 N N . ALA A 1 95 ? 4.458 -3.623 2.667 1.00 93.38 95 ALA A N 1
ATOM 688 C CA . ALA A 1 95 ? 5.835 -4.104 2.584 1.00 93.38 95 ALA A CA 1
ATOM 689 C C . ALA A 1 95 ? 6.857 -3.008 2.963 1.00 93.38 95 ALA A C 1
ATOM 691 O O . ALA A 1 95 ? 8.053 -3.176 2.736 1.00 93.38 95 ALA A O 1
ATOM 692 N N . GLY A 1 96 ? 6.388 -1.878 3.507 1.00 88.38 96 GLY A N 1
ATOM 693 C CA . GLY A 1 96 ? 7.212 -0.763 3.966 1.00 88.38 96 GLY A CA 1
ATOM 694 C C . GLY A 1 96 ? 7.785 -0.965 5.373 1.00 88.38 96 GLY A C 1
ATOM 695 O O . GLY A 1 96 ? 7.923 -2.082 5.871 1.00 88.38 96 GLY A O 1
ATOM 696 N N . SER A 1 97 ? 8.121 0.141 6.041 1.00 89.81 97 SER A N 1
ATOM 697 C CA . SER A 1 97 ? 8.703 0.117 7.389 1.00 89.81 97 SER A CA 1
ATOM 698 C C . SER A 1 97 ? 7.803 -0.616 8.395 1.00 89.81 97 SER A C 1
ATOM 700 O O . SER A 1 97 ? 6.720 -0.140 8.740 1.00 89.81 97 SER A O 1
ATOM 702 N N . THR A 1 98 ? 8.283 -1.738 8.948 1.00 87.12 98 THR A N 1
ATOM 703 C CA . THR A 1 98 ? 7.567 -2.518 9.977 1.00 87.12 98 THR A CA 1
ATOM 704 C C . THR A 1 98 ? 7.182 -1.664 11.182 1.00 87.12 98 THR A C 1
ATOM 706 O O . THR A 1 98 ? 6.086 -1.793 11.720 1.00 87.12 98 THR A O 1
ATOM 709 N N . GLY A 1 99 ? 8.078 -0.769 11.611 1.00 86.50 99 GLY A N 1
ATOM 710 C CA . GLY A 1 99 ? 7.804 0.120 12.736 1.00 86.50 99 GLY A CA 1
ATOM 711 C C . GLY A 1 99 ? 6.704 1.132 12.423 1.00 86.50 99 GLY A C 1
ATOM 712 O O . GLY A 1 99 ? 5.947 1.490 13.318 1.00 86.50 99 GLY A O 1
ATOM 713 N N . ALA A 1 100 ? 6.593 1.567 11.165 1.00 86.62 100 ALA A N 1
ATOM 714 C CA . ALA A 1 100 ? 5.555 2.501 10.743 1.00 86.62 100 ALA A CA 1
ATOM 715 C C . ALA A 1 100 ? 4.202 1.791 10.679 1.00 86.62 100 ALA A C 1
ATOM 717 O O . ALA A 1 100 ? 3.224 2.312 11.200 1.00 86.62 100 ALA A O 1
ATOM 718 N N . ALA A 1 101 ? 4.174 0.565 10.150 1.00 87.25 101 ALA A N 1
ATOM 719 C CA . ALA A 1 101 ? 2.975 -0.268 10.121 1.00 87.25 101 ALA A CA 1
ATOM 720 C C . ALA A 1 101 ? 2.438 -0.601 11.526 1.00 87.25 101 ALA A C 1
ATOM 722 O O . ALA A 1 101 ? 1.232 -0.689 11.708 1.00 87.25 101 ALA A O 1
ATOM 723 N N . LEU A 1 102 ? 3.314 -0.765 12.525 1.00 88.44 102 LEU A N 1
ATOM 724 C CA . LEU A 1 102 ? 2.902 -0.975 13.921 1.00 88.44 102 LEU A CA 1
ATOM 725 C C . LEU A 1 102 ? 2.444 0.308 14.631 1.00 88.44 102 LEU A C 1
ATOM 727 O O . LEU A 1 102 ? 1.759 0.221 15.648 1.00 88.44 102 LEU A O 1
ATOM 731 N N . ALA A 1 103 ? 2.881 1.477 14.160 1.00 87.19 103 ALA A N 1
ATOM 732 C CA . ALA A 1 103 ? 2.598 2.766 14.789 1.00 87.19 103 ALA A CA 1
ATOM 733 C C . ALA A 1 103 ? 1.391 3.505 14.184 1.00 87.19 103 ALA A C 1
ATOM 735 O O . ALA A 1 103 ? 0.871 4.410 14.841 1.00 87.19 103 ALA A O 1
ATOM 736 N N . ALA A 1 104 ? 1.005 3.164 12.950 1.00 82.19 104 ALA A N 1
ATOM 737 C CA . ALA A 1 104 ? -0.145 3.712 12.227 1.00 82.19 104 ALA A CA 1
ATOM 738 C C . ALA A 1 104 ? -1.482 3.229 12.815 1.00 82.19 104 ALA A C 1
ATOM 740 O O . ALA A 1 104 ? -2.412 4.067 12.891 1.00 82.19 104 ALA A O 1
#